Protein AF-A0A6A3ENE1-F1 (afdb_monomer_lite)

Structure (mmCIF, N/CA/C/O backbone):
data_AF-A0A6A3ENE1-F1
#
_entry.id   AF-A0A6A3ENE1-F1
#
loop_
_atom_site.group_PDB
_atom_site.id
_atom_site.type_symbol
_atom_site.label_atom_id
_atom_site.label_alt_id
_atom_site.label_comp_id
_atom_site.label_asym_id
_atom_site.label_entity_id
_atom_site.label_seq_id
_atom_site.pdbx_PDB_ins_code
_atom_site.Cartn_x
_atom_site.Cartn_y
_atom_site.Cartn_z
_atom_site.occupancy
_atom_site.B_iso_or_equiv
_atom_site.auth_seq_id
_atom_site.auth_comp_id
_atom_site.auth_asym_id
_atom_site.auth_atom_id
_atom_site.pdbx_PDB_model_num
ATOM 1 N N . MET A 1 1 ? 35.356 -7.827 -58.238 1.00 59.88 1 MET A N 1
ATOM 2 C CA . MET A 1 1 ? 35.379 -7.259 -56.879 1.00 59.88 1 MET A CA 1
ATOM 3 C C . MET A 1 1 ? 33.942 -6.942 -56.518 1.00 59.88 1 MET A C 1
ATOM 5 O O . MET A 1 1 ? 33.294 -6.265 -57.309 1.00 59.88 1 MET A O 1
ATOM 9 N N . ASP A 1 2 ? 33.417 -7.525 -55.443 1.00 85.38 2 ASP A N 1
ATOM 10 C CA . ASP A 1 2 ? 32.032 -7.305 -55.016 1.00 85.38 2 ASP A CA 1
ATOM 11 C C . ASP A 1 2 ? 32.008 -6.258 -53.895 1.00 85.38 2 ASP A C 1
ATOM 13 O O . ASP A 1 2 ? 32.306 -6.558 -52.740 1.00 85.38 2 ASP A O 1
ATOM 17 N N . VAL A 1 3 ? 31.692 -5.013 -54.262 1.00 85.88 3 VAL A N 1
ATOM 18 C CA . VAL A 1 3 ? 31.635 -3.864 -53.342 1.00 85.88 3 VAL A CA 1
ATOM 19 C C . VAL A 1 3 ? 30.561 -4.068 -52.267 1.00 85.88 3 VAL A C 1
ATOM 21 O O . VAL A 1 3 ? 30.719 -3.608 -51.141 1.00 85.88 3 VAL A O 1
ATOM 24 N N . VAL A 1 4 ? 29.484 -4.802 -52.576 1.00 89.06 4 VAL A N 1
ATOM 25 C CA . VAL A 1 4 ? 28.421 -5.099 -51.603 1.00 89.06 4 VAL A CA 1
ATOM 26 C C . VAL A 1 4 ? 28.942 -6.015 -50.501 1.00 89.06 4 VAL A C 1
ATOM 28 O O . VAL A 1 4 ? 28.676 -5.755 -49.330 1.00 89.06 4 VAL A O 1
ATOM 31 N N . ALA A 1 5 ? 29.698 -7.053 -50.861 1.00 88.50 5 ALA A N 1
ATOM 32 C CA . ALA A 1 5 ? 30.270 -7.983 -49.892 1.00 88.50 5 ALA A CA 1
ATOM 33 C C . ALA A 1 5 ? 31.258 -7.285 -48.942 1.00 88.50 5 ALA A C 1
ATOM 35 O O . ALA A 1 5 ? 31.233 -7.541 -47.745 1.00 88.50 5 ALA A O 1
ATOM 36 N N . GLN A 1 6 ? 32.071 -6.356 -49.453 1.00 88.44 6 GLN A N 1
ATOM 37 C CA . GLN A 1 6 ? 33.025 -5.592 -48.637 1.00 88.44 6 GLN A CA 1
ATOM 38 C C . GLN A 1 6 ? 32.339 -4.583 -47.713 1.00 88.44 6 GLN A C 1
ATOM 40 O O . GLN A 1 6 ? 32.700 -4.471 -46.545 1.00 88.44 6 GLN A O 1
ATOM 45 N N . LEU A 1 7 ? 31.306 -3.889 -48.202 1.00 89.31 7 LEU A N 1
ATOM 46 C CA . LEU A 1 7 ? 30.487 -3.027 -47.349 1.00 89.31 7 LEU A CA 1
ATOM 47 C C . LEU A 1 7 ? 29.829 -3.823 -46.217 1.00 89.31 7 LEU A C 1
ATOM 49 O O . LEU A 1 7 ? 29.788 -3.353 -45.085 1.00 89.31 7 LEU A O 1
ATOM 53 N N . GLN A 1 8 ? 29.329 -5.026 -46.506 1.00 89.56 8 GLN A N 1
ATOM 54 C CA . GLN A 1 8 ? 28.741 -5.898 -45.490 1.00 89.56 8 GLN A CA 1
ATOM 55 C C . GLN A 1 8 ? 29.781 -6.404 -44.487 1.00 89.56 8 GLN A C 1
ATOM 57 O O . GLN A 1 8 ? 29.492 -6.425 -43.295 1.00 89.56 8 GLN A O 1
ATOM 62 N N . ASP A 1 9 ? 30.980 -6.759 -44.937 1.00 90.00 9 ASP A N 1
ATOM 63 C CA . ASP A 1 9 ? 32.071 -7.199 -44.062 1.00 90.00 9 ASP A CA 1
ATOM 64 C C . ASP A 1 9 ? 32.452 -6.122 -43.031 1.00 90.00 9 ASP A C 1
ATOM 66 O O . ASP A 1 9 ? 32.543 -6.403 -41.841 1.00 90.00 9 ASP A O 1
ATOM 70 N N . ILE A 1 10 ? 32.565 -4.862 -43.465 1.00 88.38 10 ILE A N 1
ATOM 71 C CA . ILE A 1 10 ? 32.991 -3.752 -42.598 1.00 88.38 10 ILE A CA 1
ATOM 72 C C . ILE A 1 10 ? 31.841 -3.217 -41.733 1.00 88.38 10 ILE A C 1
ATOM 74 O O . ILE A 1 10 ? 32.033 -2.889 -40.563 1.00 88.38 10 ILE A O 1
ATOM 78 N N . TRP A 1 11 ? 30.640 -3.089 -42.301 1.00 88.50 11 TRP A N 1
ATOM 79 C CA . TRP A 1 11 ? 29.578 -2.278 -41.700 1.00 88.50 11 TRP A CA 1
ATOM 80 C C . TRP A 1 11 ? 28.394 -3.075 -41.147 1.00 88.50 11 TRP A C 1
ATOM 82 O O . TRP A 1 11 ? 27.519 -2.471 -40.523 1.00 88.50 11 TRP A O 1
ATOM 92 N N . SER A 1 12 ? 28.335 -4.400 -41.325 1.00 85.81 12 SER A N 1
ATOM 93 C CA . SER A 1 12 ? 27.204 -5.215 -40.837 1.00 85.81 12 SER A CA 1
ATOM 94 C C . SER A 1 12 ? 27.062 -5.253 -39.312 1.00 85.81 12 SER A C 1
ATOM 96 O O . SER A 1 12 ? 25.951 -5.430 -38.811 1.00 85.81 12 SER A O 1
ATOM 98 N N . GLU A 1 13 ? 28.150 -5.028 -38.569 1.00 82.50 13 GLU A N 1
ATOM 99 C CA . GLU A 1 13 ? 28.109 -4.894 -37.107 1.00 82.50 13 GLU A CA 1
ATOM 100 C C . GLU A 1 13 ? 27.525 -3.550 -36.654 1.00 82.50 13 GLU A C 1
ATOM 102 O O . GLU A 1 13 ? 26.968 -3.450 -35.564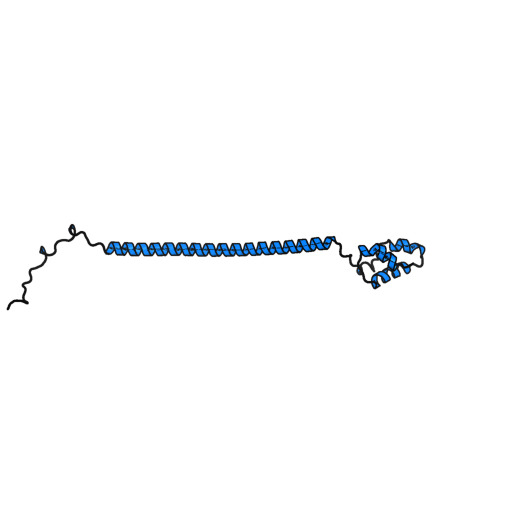 1.00 82.50 13 GLU A O 1
ATOM 107 N N . THR A 1 14 ? 27.633 -2.512 -37.490 1.00 82.12 14 THR A N 1
ATOM 108 C CA . THR A 1 14 ? 27.174 -1.151 -37.166 1.00 82.12 14 THR A CA 1
ATOM 109 C C . THR A 1 14 ? 25.762 -0.891 -37.684 1.00 82.12 14 THR A C 1
ATOM 111 O O . THR A 1 14 ? 24.960 -0.235 -37.016 1.00 82.12 14 THR A O 1
ATOM 114 N N . PHE A 1 15 ? 25.428 -1.418 -38.864 1.00 84.19 15 PHE A N 1
ATOM 115 C CA . PHE A 1 15 ? 24.160 -1.164 -39.538 1.00 84.19 15 PHE A CA 1
ATOM 116 C C . PHE A 1 15 ? 23.473 -2.460 -39.965 1.00 84.19 15 PHE A C 1
ATOM 118 O O . PHE A 1 15 ? 24.044 -3.290 -40.671 1.00 84.19 15 PHE A O 1
ATOM 125 N N . GLN A 1 16 ? 22.191 -2.587 -39.626 1.00 80.56 16 GLN A N 1
ATOM 126 C CA . GLN A 1 16 ? 21.327 -3.645 -40.141 1.00 80.56 16 GLN A CA 1
ATOM 127 C C . GLN A 1 16 ? 20.380 -3.085 -41.197 1.00 80.56 16 GLN A C 1
ATOM 129 O O . GLN A 1 16 ? 19.447 -2.341 -40.892 1.00 80.56 16 GLN A O 1
ATOM 134 N N . VAL A 1 17 ? 20.590 -3.476 -42.456 1.00 83.00 17 VAL A N 1
ATOM 135 C CA . VAL A 1 17 ? 19.731 -3.063 -43.574 1.00 83.00 17 VAL A CA 1
ATOM 136 C C . VAL A 1 17 ? 19.471 -4.158 -44.594 1.00 83.00 17 VAL A C 1
ATOM 138 O O . VAL A 1 17 ? 20.174 -5.164 -44.676 1.00 83.00 17 VAL A O 1
ATOM 141 N N . THR A 1 18 ? 18.424 -3.946 -45.393 1.00 84.62 18 THR A N 1
ATOM 142 C CA . THR A 1 18 ? 18.025 -4.857 -46.465 1.00 84.62 18 THR A CA 1
ATOM 143 C C . THR A 1 18 ? 19.063 -4.889 -47.589 1.00 84.62 18 THR A C 1
ATOM 145 O O . THR A 1 18 ? 19.762 -3.912 -47.859 1.00 84.62 18 THR A O 1
ATOM 148 N N . ALA A 1 19 ? 19.116 -6.008 -48.319 1.00 86.00 19 ALA A N 1
ATOM 149 C CA . ALA A 1 19 ? 20.029 -6.197 -49.452 1.00 86.00 19 ALA A CA 1
ATOM 150 C C . ALA A 1 19 ? 19.910 -5.108 -50.538 1.00 86.00 19 ALA A C 1
ATOM 152 O O . ALA A 1 19 ? 20.860 -4.857 -51.274 1.00 86.00 19 ALA A O 1
ATOM 153 N N . VAL A 1 20 ? 18.750 -4.455 -50.652 1.00 87.12 20 VAL A N 1
ATOM 154 C CA . VAL A 1 20 ? 18.536 -3.344 -51.591 1.00 87.12 20 VAL A CA 1
ATOM 155 C C . VAL A 1 20 ? 19.335 -2.108 -51.173 1.00 87.12 20 VAL A C 1
ATOM 157 O O . VAL A 1 20 ? 19.976 -1.499 -52.024 1.00 87.12 20 VAL A O 1
ATOM 160 N N . VAL A 1 21 ? 19.370 -1.777 -49.880 1.00 88.12 21 VAL A N 1
ATOM 161 C CA . VAL A 1 21 ? 20.104 -0.608 -49.365 1.00 88.12 21 VAL A CA 1
ATOM 162 C C . VAL A 1 21 ? 21.615 -0.808 -49.499 1.00 88.12 21 VAL A C 1
ATOM 164 O O . VAL A 1 21 ? 22.310 0.102 -49.946 1.00 88.12 21 VAL A O 1
ATOM 167 N N . TRP A 1 22 ? 22.116 -2.023 -49.246 1.00 90.94 22 TRP A N 1
ATOM 168 C CA . TRP A 1 22 ? 23.520 -2.364 -49.505 1.00 90.94 22 TRP A CA 1
ATOM 169 C C . TRP A 1 22 ? 23.910 -2.162 -50.974 1.00 90.94 22 TRP A C 1
ATOM 171 O O . TRP A 1 22 ? 24.949 -1.577 -51.278 1.00 90.94 22 TRP A O 1
ATOM 181 N N . ARG A 1 23 ? 23.043 -2.577 -51.906 1.00 90.62 23 ARG A N 1
ATOM 182 C CA . ARG A 1 23 ? 23.257 -2.352 -53.344 1.00 90.62 23 ARG A CA 1
ATOM 183 C C . ARG A 1 23 ? 23.174 -0.879 -53.721 1.00 90.62 23 ARG A C 1
ATOM 185 O O . ARG A 1 23 ? 23.943 -0.451 -54.576 1.00 90.62 23 ARG A O 1
ATOM 192 N N . MET A 1 24 ? 22.284 -0.099 -53.107 1.00 90.12 24 MET A N 1
ATOM 193 C CA . MET A 1 24 ? 22.213 1.3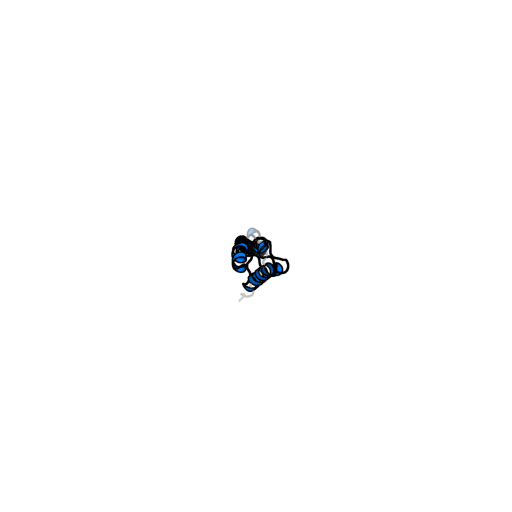50 -53.332 1.00 90.12 24 MET A CA 1
ATOM 194 C C . MET A 1 24 ? 23.518 2.041 -52.926 1.00 90.12 24 MET A C 1
ATOM 196 O O . MET A 1 24 ? 23.991 2.908 -53.659 1.00 90.12 24 MET A O 1
ATOM 200 N N . TRP A 1 25 ? 24.135 1.614 -51.822 1.00 90.94 25 TRP A N 1
ATOM 201 C CA . TRP A 1 25 ? 25.426 2.141 -51.376 1.00 90.94 25 TRP A CA 1
ATOM 202 C C . TRP A 1 25 ? 26.574 1.729 -52.285 1.00 90.94 25 TRP A C 1
ATOM 204 O O . TRP A 1 25 ? 27.283 2.596 -52.791 1.00 90.94 25 TRP A O 1
ATOM 214 N N . ALA A 1 26 ? 26.679 0.444 -52.618 1.00 89.94 26 ALA A N 1
ATOM 215 C CA . ALA A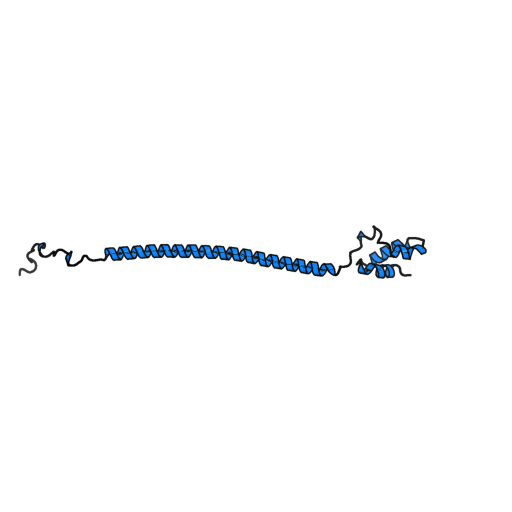 1 26 ? 27.664 -0.014 -53.591 1.00 89.94 26 ALA A CA 1
ATOM 216 C C . ALA A 1 26 ? 27.516 0.712 -54.940 1.00 89.94 26 ALA A C 1
ATOM 218 O O . ALA A 1 26 ? 28.502 1.146 -55.525 1.00 89.94 26 ALA A O 1
ATOM 219 N N . THR A 1 27 ? 26.281 0.931 -55.401 1.00 90.00 27 THR A N 1
ATOM 220 C CA . THR A 1 27 ? 26.011 1.678 -56.639 1.00 90.00 27 THR A CA 1
ATOM 221 C C . THR A 1 27 ? 26.451 3.134 -56.522 1.00 90.00 27 THR A C 1
ATOM 223 O O . THR A 1 27 ? 26.965 3.684 -57.487 1.00 90.00 27 THR A O 1
ATOM 226 N N . HIS A 1 28 ? 26.273 3.775 -55.365 1.00 87.75 28 HIS A N 1
ATOM 227 C CA . HIS A 1 28 ? 26.749 5.139 -55.144 1.00 87.75 28 HIS A CA 1
ATOM 228 C C . HIS A 1 28 ? 28.276 5.236 -55.272 1.00 87.75 28 HIS A C 1
ATOM 230 O O . HIS A 1 28 ? 28.759 6.113 -55.980 1.00 87.75 28 HIS A O 1
ATOM 236 N N . ILE A 1 29 ? 29.014 4.299 -54.672 1.00 87.19 29 ILE A N 1
ATOM 237 C CA . ILE A 1 29 ? 30.483 4.238 -54.755 1.00 87.19 29 ILE A CA 1
ATOM 238 C C . ILE A 1 29 ? 30.927 3.967 -56.200 1.00 87.19 29 ILE A C 1
ATOM 240 O O . ILE A 1 29 ? 31.738 4.691 -56.773 1.00 87.19 29 ILE A O 1
ATOM 244 N N . MET A 1 30 ? 30.314 2.974 -56.845 1.00 86.12 30 MET A N 1
ATOM 245 C CA . MET A 1 30 ? 30.663 2.560 -58.208 1.00 86.12 30 MET A CA 1
ATOM 246 C C . MET A 1 30 ? 30.273 3.574 -59.294 1.00 86.12 30 MET A C 1
ATOM 248 O O . MET A 1 30 ? 30.686 3.422 -60.443 1.00 86.12 30 MET A O 1
ATOM 252 N N . ARG A 1 31 ? 29.472 4.598 -58.967 1.00 82.75 31 ARG A N 1
ATOM 253 C CA . ARG A 1 31 ? 29.162 5.706 -59.886 1.00 82.75 31 ARG A CA 1
ATOM 254 C C . ARG A 1 31 ? 30.362 6.620 -60.126 1.00 82.75 31 ARG A C 1
ATOM 256 O O . ARG A 1 31 ? 30.378 7.304 -61.148 1.00 82.75 31 ARG A O 1
ATOM 263 N N . GLY A 1 32 ? 31.355 6.617 -59.236 1.00 74.19 32 GLY A N 1
ATOM 264 C CA . GLY A 1 32 ? 32.654 7.225 -59.501 1.00 74.19 32 GLY A CA 1
ATOM 265 C C . GLY A 1 32 ? 33.378 6.460 -60.611 1.00 74.19 32 GLY A C 1
ATOM 266 O O . GLY A 1 32 ? 33.656 5.270 -60.472 1.00 74.19 32 GLY A O 1
ATOM 267 N N . LEU A 1 33 ? 33.680 7.139 -61.725 1.00 65.88 33 LEU A N 1
ATOM 268 C CA . LEU A 1 33 ? 34.408 6.573 -62.877 1.00 65.88 33 LEU A CA 1
ATOM 269 C C . LEU A 1 33 ? 35.855 6.165 -62.539 1.00 65.88 33 LEU A C 1
ATOM 271 O O . LEU A 1 33 ? 36.491 5.465 -63.328 1.00 65.88 33 LEU A O 1
ATOM 275 N N . ASP A 1 34 ? 36.362 6.582 -61.380 1.00 81.69 34 ASP A N 1
ATOM 276 C CA . ASP A 1 34 ? 37.694 6.256 -60.890 1.00 81.69 34 ASP A CA 1
ATOM 277 C C . ASP A 1 34 ? 37.653 5.046 -59.949 1.00 81.69 34 ASP A C 1
ATOM 279 O O . ASP A 1 34 ? 37.277 5.134 -58.784 1.00 81.69 34 ASP A O 1
ATOM 283 N N . ARG A 1 35 ? 38.055 3.882 -60.463 1.00 78.81 35 ARG A N 1
ATOM 284 C CA . ARG A 1 35 ? 38.093 2.639 -59.678 1.00 78.81 35 ARG A CA 1
ATOM 285 C C . ARG A 1 35 ? 39.183 2.634 -58.611 1.00 78.81 35 ARG A C 1
ATOM 287 O O . ARG A 1 35 ? 39.140 1.782 -57.731 1.00 78.81 35 ARG A O 1
ATOM 294 N N . SER A 1 36 ? 40.153 3.545 -58.690 1.00 80.94 36 SER A N 1
ATOM 295 C CA . SER A 1 36 ? 41.221 3.632 -57.694 1.00 80.94 36 SER A CA 1
ATOM 296 C C . SER A 1 36 ? 40.741 4.215 -56.359 1.00 80.94 36 SER A C 1
ATOM 298 O O . SER A 1 36 ? 41.438 4.072 -55.357 1.00 8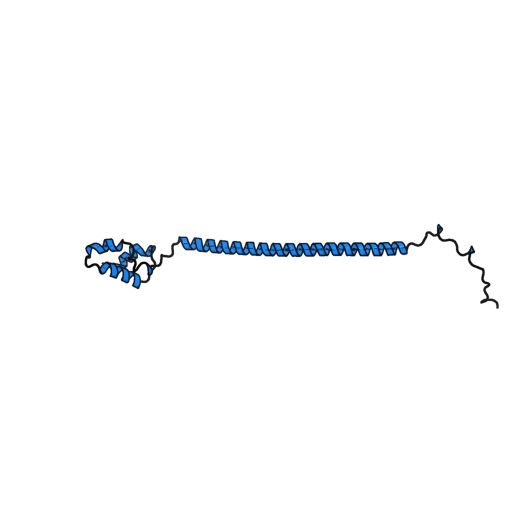0.94 36 SER A O 1
ATOM 300 N N . THR A 1 37 ? 39.545 4.822 -56.313 1.00 81.62 37 THR A N 1
ATOM 301 C CA . THR A 1 37 ? 38.993 5.422 -55.087 1.00 81.62 37 THR A CA 1
ATOM 302 C C . THR A 1 37 ? 38.068 4.500 -54.304 1.00 81.62 37 THR A C 1
ATOM 304 O O . THR A 1 37 ? 37.803 4.775 -53.138 1.00 81.62 37 THR A O 1
ATOM 307 N N . TRP A 1 38 ? 37.605 3.394 -54.892 1.00 86.31 38 TRP A N 1
ATOM 308 C CA . TRP A 1 38 ? 36.556 2.559 -54.298 1.00 86.31 38 TRP A CA 1
ATOM 309 C C . TRP A 1 38 ? 36.933 2.010 -52.919 1.00 86.31 38 TRP A C 1
ATOM 311 O O . TRP A 1 38 ? 36.117 2.084 -52.009 1.00 86.31 38 TRP A O 1
ATOM 321 N N . ASP A 1 39 ? 38.164 1.529 -52.734 1.00 84.44 39 ASP A N 1
ATOM 322 C CA . ASP A 1 39 ? 38.618 0.985 -51.444 1.00 84.44 39 ASP A CA 1
ATOM 323 C C . ASP A 1 39 ? 38.593 2.034 -50.326 1.00 84.44 39 ASP A C 1
ATOM 325 O O . ASP A 1 39 ? 38.254 1.732 -49.183 1.00 84.44 39 ASP A O 1
ATOM 329 N N . ARG A 1 40 ? 38.912 3.288 -50.661 1.00 85.56 40 ARG A N 1
ATOM 330 C CA . ARG A 1 40 ? 38.809 4.409 -49.725 1.00 85.56 40 ARG A CA 1
ATOM 331 C C . ARG A 1 40 ? 37.345 4.739 -49.449 1.00 85.56 40 ARG A C 1
ATOM 333 O O . ARG A 1 40 ? 36.962 4.866 -48.293 1.00 85.56 40 ARG A O 1
ATOM 340 N N . ASP A 1 41 ? 36.536 4.837 -50.497 1.00 85.31 41 ASP A N 1
ATOM 341 C CA . ASP A 1 41 ? 35.135 5.254 -50.409 1.00 85.31 41 ASP A CA 1
ATOM 342 C C . ASP A 1 41 ? 34.252 4.192 -49.696 1.00 85.31 41 ASP A C 1
ATOM 344 O O . ASP A 1 41 ? 33.193 4.519 -49.165 1.00 85.31 41 ASP A O 1
ATOM 348 N N . ILE A 1 42 ? 34.688 2.923 -49.630 1.00 87.31 42 ILE A N 1
ATOM 349 C CA . ILE A 1 42 ? 34.062 1.842 -48.836 1.00 87.31 42 ILE A CA 1
ATOM 350 C C . ILE A 1 42 ? 34.296 2.020 -47.325 1.00 87.31 42 ILE A C 1
ATOM 352 O O . ILE A 1 42 ? 33.445 1.634 -46.519 1.00 87.31 42 ILE A O 1
ATOM 356 N N . LEU A 1 43 ? 35.442 2.589 -46.937 1.00 87.38 43 LEU A N 1
ATOM 357 C CA . LEU A 1 43 ? 35.790 2.872 -45.539 1.00 87.38 43 LEU A CA 1
ATOM 358 C C . LEU A 1 43 ? 35.170 4.178 -45.032 1.00 87.38 43 LEU A C 1
ATOM 360 O O . LEU A 1 43 ? 35.155 4.427 -43.826 1.00 87.38 43 LEU A O 1
ATOM 364 N N . GLU A 1 44 ? 34.676 5.023 -45.934 1.00 87.31 44 GLU A N 1
ATOM 365 C CA . GLU A 1 44 ? 33.996 6.255 -45.563 1.00 87.31 44 GLU A CA 1
ATOM 366 C C . GLU A 1 44 ? 32.578 5.986 -45.036 1.00 87.31 44 GLU A C 1
ATOM 368 O O . GLU A 1 44 ? 31.911 5.029 -45.444 1.00 87.31 44 GLU A O 1
ATOM 373 N N . PRO A 1 45 ? 32.088 6.832 -44.111 1.00 83.44 45 PRO A N 1
ATOM 374 C CA . PRO A 1 45 ? 30.727 6.722 -43.618 1.00 83.44 45 PRO A CA 1
ATOM 375 C C . PRO A 1 45 ? 29.704 6.875 -44.756 1.00 83.44 45 PRO A C 1
ATOM 377 O O . PRO A 1 45 ? 29.961 7.538 -45.765 1.00 83.44 45 PRO A O 1
ATOM 380 N N . PRO A 1 46 ? 28.503 6.299 -44.588 1.00 84.31 46 PRO A N 1
ATOM 381 C CA . PRO A 1 46 ? 27.485 6.284 -45.624 1.00 84.31 46 PRO A CA 1
ATOM 382 C C . PRO A 1 46 ? 27.085 7.706 -46.036 1.00 84.31 46 PRO A C 1
ATOM 384 O O . PRO A 1 46 ? 26.855 8.555 -45.167 1.00 84.31 46 PRO A O 1
ATOM 387 N N . PRO A 1 47 ? 26.924 7.971 -47.344 1.00 84.00 47 PRO A N 1
ATOM 388 C CA . PRO A 1 47 ? 26.492 9.274 -47.829 1.00 84.00 47 PRO A CA 1
ATOM 389 C C . PRO A 1 47 ? 25.090 9.602 -47.303 1.00 84.00 47 PRO A C 1
ATOM 391 O O . PRO A 1 47 ? 24.257 8.712 -47.123 1.00 84.00 47 PRO A O 1
ATOM 394 N N . SER A 1 48 ? 24.798 10.892 -47.124 1.00 82.81 48 SER A N 1
ATOM 395 C CA . SER A 1 48 ? 23.571 11.399 -46.478 1.00 82.81 48 SER A CA 1
ATOM 396 C C . SER A 1 48 ? 22.260 10.830 -47.040 1.00 82.81 48 SER A C 1
ATOM 398 O O . SER A 1 48 ? 21.293 10.628 -46.307 1.00 82.81 48 SER A O 1
ATOM 400 N N . GLN A 1 49 ? 22.228 10.526 -48.339 1.00 81.06 49 GLN A N 1
ATOM 401 C CA . GLN A 1 49 ? 21.083 9.913 -49.027 1.00 81.06 49 GLN A CA 1
ATOM 402 C C . GLN A 1 49 ? 20.780 8.486 -48.539 1.00 81.06 49 GLN A C 1
ATOM 404 O O . GLN A 1 49 ? 19.645 8.025 -48.636 1.00 81.06 49 GLN A O 1
ATOM 409 N N . ILE A 1 50 ? 21.795 7.791 -48.031 1.00 83.75 50 ILE A N 1
ATOM 410 C CA . ILE A 1 50 ? 21.741 6.404 -47.565 1.00 83.75 50 ILE A CA 1
ATOM 411 C C . ILE A 1 50 ? 21.621 6.360 -46.047 1.00 83.75 50 ILE A C 1
ATOM 413 O O . ILE A 1 50 ? 20.934 5.483 -45.535 1.00 83.75 50 ILE A O 1
ATOM 417 N N . THR A 1 51 ? 22.195 7.331 -45.331 1.00 83.44 51 THR A N 1
ATOM 418 C CA . THR A 1 51 ? 22.153 7.418 -43.863 1.00 83.44 51 THR A CA 1
ATOM 419 C C . THR A 1 51 ? 20.736 7.270 -43.299 1.00 83.44 51 THR A C 1
ATOM 421 O O . THR A 1 51 ? 20.536 6.525 -42.348 1.00 83.44 51 THR A O 1
ATOM 424 N N . ASN A 1 52 ? 19.731 7.889 -43.929 1.00 80.19 52 ASN A N 1
ATOM 425 C CA . ASN A 1 52 ? 18.328 7.809 -43.488 1.00 80.19 52 ASN A CA 1
ATOM 426 C C . ASN A 1 52 ? 17.680 6.424 -43.683 1.00 80.19 52 ASN A C 1
ATOM 428 O O . ASN A 1 52 ? 16.605 6.162 -43.148 1.00 80.19 52 ASN A O 1
ATOM 432 N N . LEU A 1 53 ? 18.299 5.554 -44.484 1.00 80.50 53 LEU A N 1
ATOM 433 C CA . LEU A 1 53 ? 17.840 4.191 -44.757 1.00 80.50 53 LEU A CA 1
ATOM 434 C C . LEU A 1 53 ? 18.565 3.153 -43.890 1.00 80.50 53 LEU A C 1
ATOM 436 O O . LEU A 1 53 ? 18.168 1.986 -43.891 1.00 80.50 53 LEU A O 1
ATOM 440 N N . LEU A 1 54 ? 19.609 3.565 -43.165 1.00 81.12 54 LEU A N 1
ATOM 441 C CA . LEU A 1 54 ? 20.371 2.709 -42.271 1.00 81.12 54 LEU A CA 1
ATOM 442 C C . LEU A 1 54 ? 19.729 2.664 -40.888 1.00 81.12 54 LEU A C 1
ATOM 444 O O . LEU A 1 54 ? 19.461 3.696 -40.278 1.00 81.12 54 LEU A O 1
ATOM 448 N N . LYS A 1 55 ? 19.494 1.452 -40.383 1.00 76.62 55 LYS A N 1
ATOM 449 C CA . LYS A 1 55 ? 19.143 1.240 -38.979 1.00 76.62 55 LYS A CA 1
ATOM 450 C C . LYS A 1 55 ? 20.403 0.821 -38.226 1.00 76.62 55 LYS A C 1
ATOM 452 O O . LYS A 1 55 ? 21.124 -0.036 -38.747 1.00 76.62 55 LYS A O 1
ATOM 457 N N . PRO A 1 56 ? 20.677 1.388 -37.039 1.00 73.56 56 PRO A N 1
ATOM 458 C CA . PRO A 1 56 ? 21.706 0.855 -36.157 1.00 73.56 56 PRO A CA 1
ATOM 459 C C . PRO A 1 56 ? 21.453 -0.636 -35.934 1.00 73.56 56 PRO A C 1
ATOM 461 O O . PRO A 1 56 ? 20.302 -1.047 -35.775 1.00 73.56 56 PRO A O 1
ATOM 464 N N . ALA A 1 57 ? 22.502 -1.452 -35.977 1.00 73.12 57 ALA A N 1
ATOM 465 C CA . ALA A 1 57 ? 22.386 -2.833 -35.536 1.00 73.12 57 ALA A CA 1
ATOM 466 C C . ALA A 1 57 ? 21.988 -2.851 -34.052 1.00 73.12 57 ALA A C 1
ATOM 468 O O . ALA A 1 57 ? 22.497 -2.035 -33.284 1.00 73.12 57 ALA A O 1
ATOM 469 N N . ASP A 1 58 ? 21.091 -3.763 -33.655 1.00 61.16 58 ASP A N 1
ATOM 470 C CA . ASP A 1 58 ? 20.696 -3.941 -32.252 1.00 61.16 58 ASP A CA 1
ATOM 471 C C . ASP A 1 58 ? 21.953 -4.144 -31.391 1.00 61.16 58 ASP A C 1
ATOM 473 O O . ASP A 1 58 ? 22.544 -5.230 -31.367 1.00 61.16 58 ASP A O 1
ATOM 477 N N . LEU A 1 59 ? 22.377 -3.097 -30.682 1.00 59.19 59 LEU A N 1
ATOM 478 C CA . LEU A 1 59 ? 23.542 -3.170 -29.814 1.00 59.19 59 LEU A CA 1
ATOM 479 C C . LEU A 1 59 ? 23.215 -4.127 -28.654 1.00 59.19 59 LEU A C 1
ATOM 481 O O . LEU A 1 59 ? 22.184 -3.967 -27.992 1.00 59.19 59 LEU A O 1
ATOM 485 N N . PRO A 1 60 ? 24.095 -5.089 -28.315 1.00 56.78 60 PRO A N 1
ATOM 486 C CA . PRO A 1 60 ? 23.900 -5.984 -27.171 1.00 56.78 60 PRO A CA 1
ATOM 487 C C . PRO A 1 60 ? 23.641 -5.256 -25.841 1.00 56.78 60 PRO A C 1
ATOM 489 O O . PRO A 1 60 ? 23.049 -5.836 -24.935 1.00 56.78 60 PRO A O 1
ATOM 492 N N . ALA A 1 61 ? 24.045 -3.986 -25.732 1.00 56.34 61 ALA A N 1
ATOM 493 C CA . ALA A 1 61 ? 23.827 -3.124 -24.574 1.00 56.34 61 ALA A CA 1
ATOM 494 C C . ALA A 1 61 ? 22.360 -2.685 -24.367 1.00 56.34 61 ALA A C 1
ATOM 496 O O . ALA A 1 61 ? 21.986 -2.348 -23.244 1.00 56.34 61 ALA A O 1
ATOM 497 N N . GLU A 1 62 ? 21.500 -2.730 -25.391 1.00 53.06 62 GLU A N 1
ATOM 498 C CA . GLU A 1 62 ? 20.102 -2.283 -25.274 1.00 53.06 62 GLU A CA 1
ATOM 499 C C . GLU A 1 62 ? 19.190 -3.320 -24.597 1.00 53.06 62 GLU A C 1
ATOM 501 O O . GLU A 1 62 ? 18.253 -2.959 -23.881 1.00 53.06 62 GLU A O 1
ATOM 506 N N . ARG A 1 63 ? 19.485 -4.622 -24.731 1.00 59.00 63 ARG A N 1
ATOM 507 C CA . ARG A 1 63 ? 18.683 -5.686 -24.092 1.00 59.00 63 ARG A CA 1
ATOM 508 C C . ARG A 1 63 ? 18.772 -5.672 -22.555 1.00 59.00 63 ARG A C 1
ATOM 510 O O . ARG A 1 63 ? 17.718 -5.757 -21.921 1.00 59.00 63 ARG A O 1
ATOM 517 N N . PRO A 1 64 ? 19.961 -5.538 -21.926 1.00 61.25 64 PRO A N 1
ATOM 518 C CA . PRO A 1 64 ? 20.072 -5.386 -20.476 1.00 61.25 64 PRO A CA 1
ATOM 519 C C . PRO A 1 64 ? 19.350 -4.142 -19.952 1.00 61.25 64 PRO A C 1
ATOM 521 O O . PRO A 1 64 ? 18.674 -4.221 -18.929 1.00 61.25 64 PRO A O 1
ATOM 524 N N . LEU A 1 65 ? 19.429 -3.017 -20.672 1.00 66.38 65 LEU A N 1
ATOM 525 C CA . LEU A 1 65 ? 18.756 -1.769 -20.295 1.00 66.38 65 LEU A CA 1
ATOM 526 C C . LEU A 1 65 ? 17.229 -1.904 -20.353 1.00 66.38 65 LEU A C 1
ATOM 528 O O . LEU A 1 65 ? 16.543 -1.517 -19.407 1.00 66.38 65 LEU A O 1
ATOM 532 N N . ALA A 1 66 ? 16.693 -2.529 -21.405 1.00 64.81 66 ALA A N 1
ATOM 533 C CA . ALA A 1 66 ? 15.262 -2.808 -21.515 1.00 64.81 66 ALA A CA 1
ATOM 534 C C . ALA A 1 66 ? 14.764 -3.762 -20.409 1.00 64.81 66 ALA A C 1
ATOM 536 O O . ALA A 1 66 ? 13.672 -3.573 -19.866 1.00 64.81 66 ALA A O 1
ATOM 537 N N . GLY A 1 67 ? 15.569 -4.767 -20.044 1.00 68.69 67 GLY A N 1
ATOM 538 C CA . GLY A 1 67 ? 15.276 -5.678 -18.933 1.00 68.69 67 GLY A CA 1
ATOM 539 C C . GLY A 1 67 ? 15.271 -4.976 -17.572 1.00 68.69 67 GLY A C 1
ATOM 540 O O . GLY A 1 67 ? 14.336 -5.154 -16.791 1.00 68.69 67 GLY A O 1
ATOM 541 N N . LEU A 1 68 ? 16.272 -4.130 -17.312 1.00 76.81 68 LEU A N 1
ATOM 542 C CA . LEU A 1 68 ? 16.376 -3.341 -16.082 1.00 76.81 68 LEU A CA 1
ATOM 543 C C . LEU A 1 68 ? 15.235 -2.328 -15.950 1.00 76.81 68 LEU A C 1
ATOM 545 O O . LEU A 1 68 ? 14.645 -2.226 -14.873 1.00 76.81 68 LEU A O 1
ATOM 549 N N . SER A 1 69 ? 14.873 -1.634 -17.034 1.00 78.88 69 SER A N 1
ATOM 550 C CA . SER A 1 69 ? 13.737 -0.702 -17.041 1.00 78.88 69 SER A CA 1
ATOM 551 C C . SER A 1 69 ? 12.443 -1.424 -16.676 1.00 78.88 69 SER A C 1
ATOM 553 O O . SER A 1 69 ? 11.765 -1.039 -15.729 1.00 78.88 69 SER A O 1
ATOM 555 N N . ARG A 1 70 ? 12.159 -2.555 -17.336 1.00 81.94 70 ARG A N 1
ATOM 556 C CA . ARG A 1 70 ? 10.960 -3.356 -17.060 1.00 81.94 70 ARG A CA 1
ATOM 557 C C . ARG A 1 70 ? 10.928 -3.886 -15.625 1.00 81.94 70 ARG A C 1
ATOM 559 O O . ARG A 1 70 ? 9.878 -3.873 -14.989 1.00 81.94 70 ARG A O 1
ATOM 566 N N . SER A 1 71 ? 12.065 -4.355 -15.108 1.00 87.75 71 SER A N 1
ATOM 567 C CA . SER A 1 71 ? 12.173 -4.813 -13.717 1.00 87.75 71 SER A CA 1
ATOM 568 C C . SER A 1 71 ? 11.909 -3.679 -12.725 1.00 87.75 71 SER A C 1
ATOM 570 O O . SER A 1 71 ? 11.262 -3.895 -11.701 1.00 87.75 71 SER A O 1
ATOM 572 N N . SER A 1 72 ? 12.392 -2.476 -13.030 1.00 89.62 72 SER A N 1
ATOM 573 C CA . SER A 1 72 ? 12.206 -1.290 -12.191 1.00 89.62 72 SER A CA 1
ATOM 574 C C . SER A 1 72 ? 10.744 -0.837 -12.189 1.00 89.62 72 SER A C 1
ATOM 576 O O . SER A 1 72 ? 10.193 -0.561 -11.125 1.00 89.62 72 SER A O 1
ATOM 578 N N . ASP A 1 73 ? 10.082 -0.862 -13.349 1.00 92.81 73 ASP A N 1
ATOM 579 C CA . ASP A 1 73 ? 8.658 -0.535 -13.481 1.00 92.81 73 ASP A CA 1
ATOM 580 C C . ASP A 1 73 ? 7.768 -1.500 -12.689 1.00 92.81 73 ASP A C 1
ATOM 582 O O . ASP A 1 73 ? 6.829 -1.077 -12.012 1.00 92.81 73 ASP A O 1
ATOM 586 N N . LEU A 1 74 ? 8.066 -2.802 -12.741 1.00 94.44 74 LEU A N 1
ATOM 587 C CA . LEU A 1 74 ? 7.339 -3.806 -11.961 1.00 94.44 74 LEU A CA 1
ATOM 588 C C . LEU A 1 74 ? 7.562 -3.621 -10.458 1.00 94.44 74 LEU A C 1
ATOM 590 O O . LEU A 1 74 ? 6.598 -3.646 -9.693 1.00 94.44 74 LEU A O 1
ATOM 594 N N . ALA A 1 75 ? 8.807 -3.392 -10.029 1.00 95.19 75 ALA A N 1
ATOM 595 C CA . ALA A 1 75 ? 9.113 -3.128 -8.625 1.00 95.19 75 ALA A CA 1
ATOM 596 C C . ALA A 1 75 ? 8.360 -1.888 -8.111 1.00 95.19 75 ALA A C 1
ATOM 598 O O . ALA A 1 75 ? 7.762 -1.930 -7.034 1.00 95.19 75 ALA A O 1
ATOM 599 N N . LEU A 1 76 ? 8.311 -0.815 -8.906 1.00 96.00 76 LEU A N 1
ATOM 600 C CA . LEU A 1 76 ? 7.564 0.395 -8.573 1.00 96.00 76 LEU A CA 1
ATOM 601 C C . LEU A 1 76 ? 6.054 0.131 -8.467 1.00 96.00 76 LEU A C 1
ATOM 603 O O . LEU A 1 76 ? 5.415 0.600 -7.525 1.00 96.00 76 LEU A O 1
ATOM 607 N N . GLN A 1 77 ? 5.477 -0.648 -9.385 1.00 96.56 77 GLN A N 1
ATOM 608 C CA . GLN A 1 77 ? 4.063 -1.035 -9.321 1.00 96.56 77 GLN A CA 1
ATOM 609 C C . GLN A 1 77 ? 3.737 -1.829 -8.052 1.00 96.56 77 GLN A C 1
ATOM 611 O O . GLN A 1 77 ? 2.736 -1.539 -7.396 1.00 96.56 77 GLN A O 1
ATOM 616 N N . VAL A 1 78 ? 4.594 -2.781 -7.668 1.00 97.50 78 VAL A N 1
ATOM 617 C CA . VAL A 1 78 ? 4.428 -3.565 -6.434 1.00 97.50 78 VAL A CA 1
ATOM 618 C C . VAL A 1 78 ? 4.473 -2.662 -5.201 1.00 97.50 78 VAL A C 1
ATOM 620 O O . VAL A 1 78 ? 3.603 -2.766 -4.336 1.00 97.50 78 VAL A O 1
ATOM 623 N N . VAL A 1 79 ? 5.439 -1.742 -5.127 1.00 98.25 79 VAL A N 1
ATOM 624 C CA . VAL A 1 79 ? 5.542 -0.792 -4.007 1.00 98.25 79 VAL A CA 1
ATOM 625 C C . VAL A 1 79 ? 4.315 0.118 -3.943 1.00 98.25 79 VAL A C 1
ATOM 627 O O . VAL A 1 79 ? 3.750 0.305 -2.867 1.00 98.25 79 VAL A O 1
ATOM 630 N N . ASN A 1 80 ? 3.846 0.632 -5.081 1.00 98.19 80 ASN A N 1
ATOM 631 C CA . ASN A 1 80 ? 2.643 1.462 -5.135 1.00 98.19 80 ASN A CA 1
ATOM 632 C C . ASN A 1 80 ? 1.393 0.695 -4.678 1.00 98.19 80 ASN A C 1
ATOM 634 O O . ASN A 1 80 ? 0.605 1.223 -3.893 1.00 98.19 80 ASN A O 1
ATOM 638 N N . ALA A 1 81 ? 1.232 -0.561 -5.104 1.00 97.69 81 ALA A N 1
ATOM 639 C CA . ALA A 1 81 ? 0.142 -1.416 -4.640 1.00 97.69 81 ALA A CA 1
ATOM 640 C C . ALA A 1 81 ? 0.211 -1.644 -3.119 1.00 97.69 81 ALA A C 1
ATOM 642 O O . ALA A 1 81 ? -0.792 -1.476 -2.425 1.00 97.69 81 ALA A O 1
ATOM 643 N N . ALA A 1 82 ? 1.404 -1.925 -2.584 1.00 98.00 82 ALA A N 1
ATOM 644 C CA . ALA A 1 82 ? 1.616 -2.101 -1.149 1.00 98.00 82 ALA A CA 1
ATOM 645 C C . ALA A 1 82 ? 1.320 -0.822 -0.341 1.00 98.00 82 ALA A C 1
ATOM 647 O O . ALA A 1 82 ? 0.770 -0.898 0.760 1.00 98.00 82 ALA A O 1
ATOM 648 N N . ILE A 1 83 ? 1.636 0.361 -0.879 1.00 98.50 83 ILE A N 1
ATOM 649 C CA . ILE A 1 83 ? 1.280 1.651 -0.268 1.00 98.50 83 ILE A CA 1
ATOM 650 C C . ILE A 1 83 ? -0.243 1.805 -0.180 1.00 98.50 83 ILE A C 1
ATOM 652 O O . ILE A 1 83 ? -0.761 2.195 0.870 1.00 98.50 83 ILE A O 1
ATOM 656 N N . GLU A 1 84 ? -0.972 1.487 -1.251 1.00 98.38 84 GLU A N 1
ATOM 657 C CA . GLU A 1 84 ? -2.437 1.547 -1.254 1.00 98.38 84 GLU A CA 1
ATOM 658 C C . GLU A 1 84 ? -3.063 0.535 -0.287 1.00 98.38 84 GLU A C 1
ATOM 660 O O . GLU A 1 84 ? -3.978 0.878 0.467 1.00 98.38 84 GLU A O 1
ATOM 665 N N . ASP A 1 85 ? -2.527 -0.682 -0.217 1.00 98.25 85 ASP A N 1
ATOM 666 C CA . ASP A 1 85 ? -2.966 -1.677 0.763 1.00 98.25 85 ASP A CA 1
ATOM 667 C C . ASP A 1 85 ? -2.707 -1.223 2.201 1.00 98.25 85 ASP A C 1
ATOM 669 O O . ASP A 1 85 ? -3.576 -1.368 3.065 1.00 98.25 85 ASP A O 1
ATOM 673 N N . ASN A 1 86 ? -1.570 -0.578 2.466 1.00 98.56 86 ASN A N 1
ATOM 674 C CA . ASN A 1 86 ? -1.288 -0.013 3.782 1.00 98.56 86 ASN A CA 1
ATOM 675 C C . ASN A 1 86 ? -2.296 1.088 4.160 1.00 98.56 86 ASN A C 1
ATOM 677 O O . ASN A 1 86 ? -2.798 1.114 5.288 1.00 98.56 86 ASN A O 1
ATOM 681 N N . LYS A 1 87 ? -2.666 1.962 3.212 1.00 98.50 87 LYS A N 1
ATOM 682 C CA . LYS A 1 87 ? -3.714 2.975 3.427 1.00 98.50 87 LYS A CA 1
ATOM 683 C C . LYS A 1 87 ? -5.057 2.326 3.766 1.00 98.50 87 LYS A C 1
ATOM 685 O O . LYS A 1 87 ? -5.719 2.770 4.710 1.00 98.50 87 LYS A O 1
ATOM 690 N N . ARG A 1 88 ? -5.438 1.258 3.055 1.00 98.38 88 ARG A N 1
ATOM 691 C CA . ARG A 1 88 ? -6.659 0.481 3.335 1.00 98.38 88 ARG A CA 1
ATOM 692 C C . ARG A 1 88 ? -6.633 -0.142 4.730 1.00 98.38 88 ARG A C 1
ATOM 694 O O . ARG A 1 88 ? -7.594 0.016 5.484 1.00 98.38 88 ARG A O 1
ATOM 701 N N . LEU A 1 89 ? -5.522 -0.774 5.110 1.00 98.44 89 LEU A N 1
ATOM 702 C CA . LEU A 1 89 ? -5.341 -1.348 6.447 1.00 98.44 89 LEU A CA 1
ATOM 703 C C . LEU A 1 89 ? -5.469 -0.284 7.540 1.00 98.44 89 LEU A C 1
ATOM 705 O O . LEU A 1 89 ? -6.182 -0.486 8.523 1.00 98.44 89 LEU A O 1
ATOM 709 N N . LYS A 1 90 ? -4.854 0.887 7.346 1.00 98.50 90 LYS A N 1
ATOM 710 C CA . LYS A 1 90 ? -4.950 2.008 8.288 1.00 98.50 90 LYS A CA 1
ATOM 711 C C . LYS A 1 90 ? -6.386 2.513 8.448 1.00 98.50 90 LYS A C 1
ATOM 713 O O . LYS A 1 90 ? -6.787 2.858 9.559 1.00 98.50 90 LYS A O 1
ATOM 718 N N . ALA A 1 91 ? -7.159 2.570 7.365 1.00 98.25 91 ALA A N 1
ATOM 719 C CA . ALA A 1 91 ? -8.569 2.953 7.420 1.00 98.25 91 ALA A CA 1
ATOM 720 C C . ALA A 1 91 ? -9.410 1.916 8.183 1.00 98.25 91 ALA A C 1
ATOM 722 O O . ALA A 1 91 ? -10.174 2.289 9.074 1.00 98.25 91 ALA A O 1
ATOM 723 N N . SER A 1 92 ? -9.211 0.626 7.897 1.00 98.19 92 SER A N 1
ATOM 724 C CA . SER A 1 92 ? -9.883 -0.471 8.606 1.00 98.19 92 SER A CA 1
ATOM 725 C C . SER A 1 92 ? -9.576 -0.453 10.106 1.00 98.19 92 SER A C 1
ATOM 727 O O . SER A 1 92 ? -10.485 -0.482 10.935 1.00 98.19 92 SER A O 1
ATOM 729 N N . TRP A 1 93 ? -8.302 -0.291 10.472 1.00 98.50 93 TRP A N 1
ATOM 730 C CA . TRP A 1 93 ? -7.882 -0.197 11.869 1.00 98.50 93 TRP A CA 1
ATOM 731 C C . TRP A 1 93 ? -8.577 0.946 12.618 1.00 98.50 93 TRP A C 1
ATOM 733 O O . TRP A 1 93 ? -9.065 0.758 13.732 1.00 98.50 93 TRP A O 1
ATOM 743 N N . LYS A 1 94 ? -8.684 2.127 11.997 1.00 98.50 94 LYS A N 1
ATOM 744 C CA . LYS A 1 94 ? -9.423 3.258 12.578 1.00 98.50 94 LYS A CA 1
ATOM 745 C C . LYS A 1 94 ? -10.896 2.918 12.801 1.00 98.50 94 LYS A C 1
ATOM 747 O O . LYS A 1 94 ? -11.414 3.191 13.879 1.00 98.50 94 LYS A O 1
ATOM 752 N N . ALA A 1 95 ? -11.554 2.296 11.822 1.00 98.25 95 ALA A N 1
ATOM 753 C CA . ALA A 1 95 ? -12.954 1.892 11.948 1.00 98.25 95 ALA A CA 1
ATOM 754 C C . ALA A 1 95 ? -13.163 0.881 13.089 1.00 98.25 95 ALA A C 1
ATOM 756 O O . ALA A 1 95 ? -14.114 1.002 13.863 1.00 98.25 95 ALA A O 1
ATOM 757 N N . HIS A 1 96 ? -12.244 -0.076 13.245 1.00 98.12 96 HIS A N 1
ATOM 758 C CA . HIS A 1 96 ? -12.244 -0.991 14.385 1.00 98.12 96 HIS A CA 1
ATOM 759 C C . HIS A 1 96 ? -12.067 -0.257 15.720 1.00 98.12 96 HIS A C 1
ATOM 761 O O . HIS A 1 96 ? -12.800 -0.546 16.666 1.00 98.12 96 HIS A O 1
ATOM 767 N N . GLY A 1 97 ? -11.161 0.721 15.785 1.00 98.44 97 GLY A N 1
ATOM 768 C CA . GLY A 1 97 ? -10.974 1.566 16.965 1.00 98.44 97 GLY A CA 1
ATOM 769 C C . GLY A 1 97 ? -12.243 2.324 17.363 1.00 98.44 97 GLY A C 1
ATOM 770 O O . GLY A 1 97 ? -12.630 2.306 18.529 1.00 98.44 97 GLY A O 1
ATOM 771 N N . GLU A 1 98 ? -12.942 2.931 16.402 1.00 98.50 98 GLU A N 1
ATOM 772 C CA . GLU A 1 98 ? -14.219 3.612 16.665 1.00 98.50 98 GLU A CA 1
ATOM 773 C C . GLU A 1 98 ? -15.309 2.640 17.135 1.00 98.50 98 GLU A C 1
ATOM 775 O O . GLU A 1 98 ? -16.055 2.931 18.072 1.00 98.50 98 GLU A O 1
ATOM 780 N N . ARG A 1 99 ? -15.369 1.435 16.558 1.00 98.44 99 ARG A N 1
ATOM 781 C CA . ARG A 1 99 ? -16.305 0.396 17.008 1.00 98.44 99 ARG A CA 1
ATOM 782 C C . ARG A 1 99 ? -16.032 -0.043 18.449 1.00 98.44 99 ARG A C 1
ATOM 784 O O . ARG A 1 99 ? -16.990 -0.238 19.195 1.00 98.44 99 ARG A O 1
ATOM 791 N N . LEU A 1 100 ? -14.764 -0.164 18.845 1.00 98.62 100 LEU A N 1
ATOM 792 C CA . LEU A 1 100 ? -14.377 -0.496 20.219 1.00 98.62 100 LEU A CA 1
ATOM 793 C C . LEU A 1 100 ? -14.834 0.592 21.203 1.00 98.62 100 LEU A C 1
ATOM 795 O O . LEU A 1 100 ? -15.470 0.278 22.207 1.00 98.62 100 LEU A O 1
ATOM 799 N N . LYS A 1 101 ? -14.592 1.869 20.880 1.00 98.56 101 LYS A N 1
ATOM 800 C CA . LYS A 1 101 ? -15.053 3.006 21.698 1.00 98.56 101 LYS A CA 1
ATOM 801 C C . LYS A 1 101 ? -16.572 3.000 21.871 1.00 98.56 101 LYS A C 1
ATOM 803 O O . LYS A 1 101 ? -17.074 3.173 22.978 1.00 98.56 101 LYS A O 1
ATOM 808 N N . ASN A 1 102 ? -17.315 2.748 20.793 1.00 98.44 102 ASN A N 1
ATOM 809 C CA . ASN A 1 102 ? -18.775 2.664 20.854 1.00 98.44 102 ASN A CA 1
ATOM 810 C C . ASN A 1 102 ? -19.248 1.511 21.752 1.00 98.44 102 ASN A C 1
ATOM 812 O O . ASN A 1 102 ? -20.205 1.668 22.510 1.00 98.44 102 ASN A O 1
ATOM 816 N N . GLN A 1 103 ? -18.573 0.360 21.695 1.00 98.50 103 GLN A N 1
ATOM 817 C CA . GLN A 1 103 ? -18.868 -0.771 22.575 1.00 98.50 103 GLN A CA 1
ATOM 818 C C . GLN A 1 103 ? -18.589 -0.442 24.044 1.00 98.50 103 GLN A C 1
ATOM 820 O O . GLN A 1 103 ? -19.417 -0.755 24.896 1.00 98.50 103 GLN A O 1
ATOM 825 N N . GLU A 1 104 ? -17.477 0.227 24.343 1.00 98.62 104 GLU A N 1
ATOM 826 C CA . GLU A 1 104 ? -17.155 0.682 25.697 1.00 98.62 104 GLU A CA 1
ATOM 827 C C . GLU A 1 104 ? -18.241 1.618 26.249 1.00 98.62 104 GLU A C 1
ATOM 829 O O . GLU A 1 104 ? -18.767 1.386 27.338 1.00 98.62 104 GLU A O 1
ATOM 834 N N . GLN A 1 105 ? -18.661 2.622 25.473 1.00 98.56 105 GLN A N 1
ATOM 835 C CA . GLN A 1 105 ? -19.725 3.547 25.885 1.00 98.56 105 GLN A CA 1
ATOM 836 C C . GLN A 1 105 ? -21.075 2.848 26.091 1.00 98.56 105 GLN A C 1
ATOM 838 O O . GLN A 1 105 ? -21.810 3.157 27.038 1.00 98.56 105 GLN A O 1
ATOM 843 N N . LEU A 1 106 ? -21.398 1.869 25.241 1.00 98.56 106 LEU A N 1
ATOM 844 C CA . LEU A 1 106 ? -22.597 1.051 25.400 1.00 98.56 106 LEU A CA 1
ATOM 845 C C . LEU A 1 106 ? -22.548 0.240 26.702 1.00 98.56 106 LEU A C 1
ATOM 847 O O . LEU A 1 106 ? -23.541 0.186 27.430 1.00 98.56 106 LEU A O 1
ATOM 851 N N . LEU A 1 107 ? -21.403 -0.371 27.015 1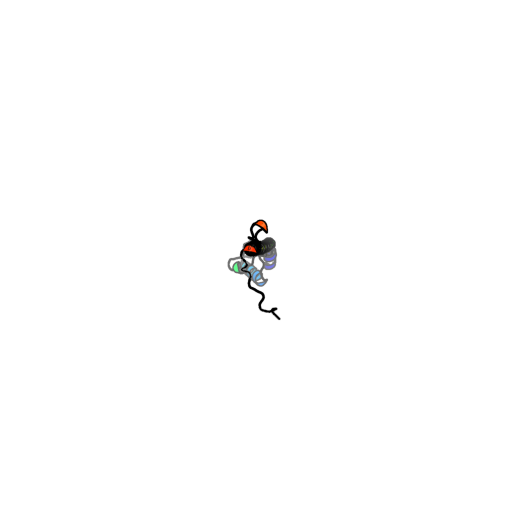.00 98.75 107 LEU A N 1
ATOM 852 C CA . LEU A 1 107 ? -21.216 -1.135 28.248 1.00 98.75 107 LEU A CA 1
ATOM 853 C C . LEU A 1 107 ? -21.291 -0.242 29.488 1.00 98.75 107 LEU A C 1
ATOM 855 O O . LEU A 1 107 ? -21.953 -0.617 30.453 1.00 98.75 107 LEU A O 1
ATOM 859 N N . LEU A 1 108 ? -20.698 0.955 29.453 1.00 98.62 108 LEU A N 1
ATOM 860 C CA . LEU A 1 108 ? -20.806 1.932 30.540 1.00 98.62 108 LEU A CA 1
ATOM 861 C C . LEU A 1 108 ? -22.256 2.358 30.780 1.00 98.62 108 LEU A C 1
ATOM 863 O O . LEU A 1 108 ? -22.698 2.418 31.925 1.00 98.62 108 LEU A O 1
ATOM 867 N N . THR A 1 109 ? -23.015 2.606 29.712 1.00 98.19 109 THR A N 1
ATOM 868 C CA . THR A 1 109 ? -24.446 2.921 29.817 1.00 98.19 109 THR A CA 1
ATOM 869 C C . THR A 1 109 ? -25.217 1.767 30.452 1.00 98.19 109 THR A C 1
ATOM 871 O O . THR A 1 109 ? -25.935 1.976 31.426 1.00 98.19 109 THR A O 1
ATOM 874 N N . ARG A 1 110 ? -25.013 0.534 29.970 1.00 98.31 110 ARG A N 1
ATOM 875 C CA . ARG A 1 110 ? -25.662 -0.661 30.534 1.00 98.31 110 ARG A CA 1
ATOM 876 C C . ARG A 1 110 ? -25.308 -0.871 32.003 1.00 98.31 110 ARG A C 1
ATOM 878 O O . ARG A 1 110 ? -26.194 -1.167 32.799 1.00 98.31 110 ARG A O 1
ATOM 885 N N . LYS A 1 111 ? -24.040 -0.678 32.372 1.00 98.06 111 LYS A N 1
ATOM 886 C CA . LYS A 1 111 ? -23.583 -0.747 33.762 1.00 98.06 111 LYS A CA 1
ATOM 887 C C . LYS A 1 111 ? -24.346 0.250 34.634 1.00 98.06 111 LYS A C 1
ATOM 889 O O . LYS A 1 111 ? -24.919 -0.164 35.634 1.00 98.06 111 LYS A O 1
ATOM 894 N N . ARG A 1 112 ? -24.422 1.520 34.221 1.00 97.44 112 ARG A N 1
ATOM 895 C CA . ARG A 1 112 ? -25.167 2.558 34.957 1.00 97.44 112 ARG A CA 1
ATOM 896 C C . ARG A 1 112 ? -26.641 2.193 35.131 1.00 97.44 112 ARG A C 1
ATOM 898 O O . ARG A 1 112 ? -27.188 2.382 36.210 1.00 97.44 112 ARG A O 1
ATOM 905 N N . THR A 1 113 ? -27.279 1.642 34.096 1.00 96.81 113 THR A N 1
ATOM 906 C CA . THR A 1 113 ? -28.667 1.161 34.189 1.00 96.81 113 THR A CA 1
ATOM 907 C C . THR A 1 113 ? -28.814 0.066 35.246 1.00 96.81 113 THR A C 1
ATOM 909 O O . THR A 1 113 ? -29.723 0.134 36.067 1.00 96.81 113 THR A O 1
ATOM 912 N N . ILE A 1 114 ? -27.912 -0.918 35.264 1.00 96.12 114 ILE A N 1
ATOM 913 C CA . ILE A 1 114 ? -27.930 -2.002 36.259 1.00 96.12 114 ILE A CA 1
ATOM 914 C C . ILE A 1 114 ? -27.696 -1.452 37.671 1.00 96.12 114 ILE A C 1
ATOM 916 O O . ILE A 1 114 ? -28.417 -1.817 38.594 1.00 96.12 114 ILE A O 1
ATOM 920 N N . GLU A 1 115 ? -26.730 -0.549 37.844 1.00 95.81 115 GLU A N 1
ATOM 921 C CA . GLU A 1 115 ? -26.450 0.095 39.133 1.00 95.81 115 GLU A CA 1
ATOM 922 C C . GLU A 1 115 ? -27.665 0.874 39.659 1.00 95.81 115 GLU A C 1
ATOM 924 O O . GLU A 1 115 ? -27.978 0.783 40.846 1.00 95.81 115 GLU A O 1
ATOM 929 N N . ALA A 1 116 ? -28.396 1.573 38.784 1.00 92.69 116 ALA A N 1
ATOM 930 C CA . ALA A 1 116 ? -29.623 2.279 39.148 1.00 92.69 116 ALA A CA 1
ATOM 931 C C . ALA A 1 116 ? -30.750 1.323 39.578 1.00 92.69 116 ALA A C 1
ATOM 933 O O . ALA A 1 116 ? -31.415 1.576 40.582 1.00 92.69 116 ALA A O 1
ATOM 934 N N . ILE A 1 117 ? -30.935 0.204 38.864 1.00 92.31 117 ILE A N 1
ATOM 935 C CA . ILE A 1 117 ? -31.903 -0.838 39.250 1.00 92.31 117 ILE A CA 1
ATOM 936 C C . ILE A 1 117 ? -31.550 -1.387 40.634 1.00 92.31 117 ILE A C 1
ATOM 938 O O . ILE A 1 117 ? -32.406 -1.431 41.514 1.00 92.31 117 ILE A O 1
ATOM 942 N N . LEU A 1 118 ? -30.281 -1.743 40.854 1.00 90.81 118 LEU A N 1
ATOM 943 C CA . LEU A 1 118 ? -29.817 -2.274 42.135 1.00 90.81 118 LEU A CA 1
ATOM 944 C C . LEU A 1 118 ? -30.044 -1.287 43.282 1.00 90.81 118 LEU A C 1
ATOM 946 O O . LEU A 1 118 ? -30.480 -1.700 44.356 1.00 90.81 118 LEU A O 1
ATOM 950 N N . ALA A 1 119 ? -29.790 0.005 43.057 1.00 88.19 119 ALA A N 1
ATOM 951 C CA . ALA A 1 119 ? -30.067 1.047 44.039 1.00 88.19 119 ALA A CA 1
ATOM 952 C C . ALA A 1 119 ? -31.564 1.136 44.383 1.00 88.19 119 ALA A C 1
ATOM 954 O O . ALA A 1 119 ? -31.898 1.242 45.559 1.00 88.19 119 ALA A O 1
ATOM 955 N N . GLY A 1 120 ? -32.454 1.032 43.389 1.00 84.38 120 GLY A N 1
ATOM 956 C CA . GLY A 1 120 ? -33.907 1.063 43.593 1.00 84.38 120 GLY A CA 1
ATOM 957 C C . GLY A 1 120 ? -34.492 -0.193 44.250 1.00 84.38 120 GLY A C 1
ATOM 958 O O . GLY A 1 120 ? -35.530 -0.114 44.895 1.00 84.38 120 GLY A O 1
ATOM 959 N N . THR A 1 121 ? -33.838 -1.351 44.119 1.00 74.75 121 THR A N 1
ATOM 960 C CA . THR A 1 121 ? -34.309 -2.626 44.702 1.00 74.75 121 THR A CA 1
ATOM 961 C C . THR A 1 121 ? -33.867 -2.875 46.145 1.00 74.75 121 THR A C 1
ATOM 963 O O . THR A 1 121 ? -34.282 -3.863 46.749 1.00 74.75 121 THR A O 1
ATOM 966 N N . ARG A 1 122 ? -33.001 -2.029 46.713 1.00 73.44 122 ARG A N 1
ATOM 967 C CA . ARG A 1 122 ? -32.559 -2.197 48.101 1.00 73.44 122 ARG A CA 1
ATOM 968 C C . ARG A 1 122 ? -33.699 -1.833 49.046 1.00 73.44 122 ARG A C 1
ATOM 970 O O . ARG A 1 122 ? -34.078 -0.671 49.145 1.00 73.44 122 ARG A O 1
ATOM 977 N N . LEU A 1 123 ? -34.221 -2.839 49.744 1.00 67.69 123 LEU A N 1
ATOM 978 C CA . LEU A 1 123 ? -35.157 -2.630 50.841 1.00 67.69 123 LEU A CA 1
ATOM 979 C C . LEU A 1 123 ? -34.452 -1.884 51.988 1.00 67.69 123 LEU A C 1
ATOM 981 O O . LEU A 1 123 ? -33.266 -2.140 52.231 1.00 67.69 123 LEU A O 1
ATOM 985 N N . PRO A 1 124 ? -35.154 -0.977 52.692 1.00 70.94 124 PRO A N 1
ATOM 986 C CA . PRO A 1 124 ? -34.647 -0.412 53.935 1.00 70.94 124 PRO A CA 1
ATOM 987 C C . PRO A 1 124 ? -34.343 -1.530 54.941 1.00 70.94 124 PRO A C 1
ATOM 989 O O . PRO A 1 124 ? -34.942 -2.609 54.899 1.00 70.94 124 PRO A O 1
ATOM 992 N N . SER A 1 125 ? -33.385 -1.280 55.834 1.00 76.19 125 SER A N 1
ATOM 993 C CA . SER A 1 125 ? -33.090 -2.193 56.939 1.00 76.19 125 SER A CA 1
ATOM 994 C C . SER A 1 125 ? -34.355 -2.430 57.760 1.00 76.19 125 SER A C 1
ATOM 996 O O . SER A 1 125 ? -35.149 -1.512 57.948 1.00 76.19 125 SER A O 1
ATOM 998 N N . LEU A 1 126 ? -34.522 -3.638 58.307 1.00 69.25 126 LEU A N 1
ATOM 999 C CA . LEU A 1 126 ? -35.645 -3.955 59.195 1.00 69.25 126 LEU A CA 1
ATOM 1000 C C . LEU A 1 126 ? -35.717 -2.992 60.399 1.00 69.25 126 LEU A C 1
ATOM 1002 O O . LEU A 1 126 ? -36.799 -2.730 60.903 1.00 69.25 126 LEU A O 1
ATOM 1006 N N . ASN A 1 127 ? -34.575 -2.428 60.813 1.00 77.62 127 ASN A N 1
ATOM 1007 C CA . ASN A 1 127 ? -34.497 -1.431 61.88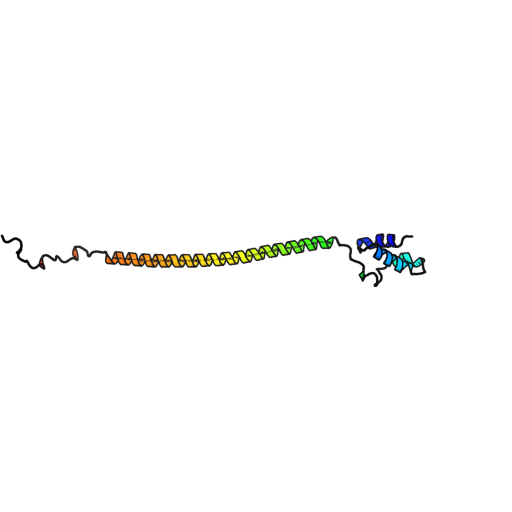5 1.00 77.62 127 ASN A CA 1
ATOM 1008 C C . ASN A 1 127 ? -35.000 -0.034 61.467 1.00 77.62 127 ASN A C 1
ATOM 1010 O O . ASN A 1 127 ? -35.312 0.772 62.337 1.00 77.62 127 ASN A O 1
ATOM 1014 N N . ASP A 1 128 ? -35.065 0.253 60.164 1.00 77.69 128 ASP A N 1
ATOM 1015 C CA . ASP A 1 128 ? -35.528 1.533 59.608 1.00 77.69 128 ASP A CA 1
ATOM 1016 C C . ASP A 1 128 ? -37.021 1.489 59.225 1.00 77.69 128 ASP A C 1
ATOM 1018 O O . ASP A 1 128 ? -37.618 2.517 58.896 1.00 77.69 128 ASP A O 1
ATOM 1022 N N . VAL A 1 129 ? -37.639 0.302 59.248 1.00 79.25 129 VAL A N 1
ATOM 1023 C CA . VAL A 1 129 ? -39.067 0.111 58.976 1.00 79.25 129 VAL A CA 1
ATOM 1024 C C . VAL A 1 129 ? -39.838 0.258 60.286 1.00 79.25 129 VAL A C 1
ATOM 1026 O O . VAL A 1 129 ? -39.761 -0.593 61.167 1.00 79.25 129 VAL A O 1
ATOM 1029 N N . ILE A 1 130 ? -40.593 1.350 60.415 1.00 82.19 130 ILE A N 1
ATOM 1030 C CA . ILE A 1 130 ? -41.492 1.576 61.554 1.00 82.19 130 ILE A CA 1
ATOM 1031 C C . ILE A 1 130 ? -42.580 0.494 61.540 1.00 82.19 130 ILE A C 1
ATOM 1033 O O . ILE A 1 130 ? -43.233 0.304 60.513 1.00 82.19 130 ILE A O 1
ATOM 1037 N N . ASP A 1 131 ? -42.779 -0.192 62.671 1.00 80.38 131 ASP A N 1
ATOM 1038 C CA . ASP A 1 131 ? -43.853 -1.176 62.834 1.00 80.38 131 ASP A CA 1
ATOM 1039 C C . ASP A 1 131 ? -45.213 -0.503 62.562 1.00 80.38 131 ASP A C 1
ATOM 1041 O O . ASP A 1 131 ? -45.551 0.471 63.242 1.00 80.38 131 ASP A O 1
ATOM 1045 N N . PRO A 1 132 ? -45.989 -0.965 61.565 1.00 76.19 132 PRO A N 1
ATOM 1046 C CA . PRO A 1 132 ? -47.294 -0.394 61.266 1.00 76.19 132 PRO A CA 1
ATOM 1047 C C . PRO A 1 132 ? -48.390 -0.887 62.221 1.00 76.19 132 PRO A C 1
ATOM 1049 O O . PRO A 1 132 ? -49.442 -0.253 62.284 1.00 76.19 132 PRO A O 1
ATOM 1052 N N . LEU A 1 133 ? -48.177 -1.978 62.974 1.00 78.69 133 LEU A N 1
ATOM 1053 C CA . LEU A 1 133 ? -49.190 -2.562 63.866 1.00 78.69 133 LEU A CA 1
ATOM 1054 C C . LEU A 1 133 ? -49.765 -1.566 64.891 1.00 78.69 133 LEU A C 1
ATOM 1056 O O . LEU A 1 133 ? -50.982 -1.568 65.073 1.00 78.69 133 LEU A O 1
ATOM 1060 N N . PRO A 1 134 ? -48.975 -0.673 65.521 1.00 79.62 134 PRO A N 1
ATOM 1061 C CA . PRO A 1 134 ? -49.499 0.350 66.426 1.00 79.62 134 PRO A CA 1
ATOM 1062 C C . PRO A 1 134 ? -50.361 1.416 65.734 1.00 79.62 134 PRO A C 1
ATOM 1064 O O . PRO A 1 134 ? -51.166 2.065 66.398 1.00 79.62 134 PRO A O 1
ATOM 1067 N N . ALA A 1 135 ? -50.185 1.627 64.424 1.00 76.94 135 ALA A N 1
ATOM 1068 C CA . ALA A 1 135 ? -50.932 2.610 63.637 1.00 76.94 135 ALA A CA 1
ATOM 1069 C C . ALA A 1 135 ? -52.210 2.029 63.006 1.00 76.94 135 ALA A C 1
ATOM 1071 O O . ALA A 1 135 ? -53.057 2.787 62.527 1.00 76.94 135 ALA A O 1
ATOM 1072 N N . LEU A 1 136 ? -52.368 0.701 63.001 1.00 80.06 136 LEU A N 1
ATOM 1073 C CA . LEU A 1 136 ? -53.575 0.054 62.503 1.00 80.06 136 LEU A CA 1
ATOM 1074 C C . LEU A 1 136 ? -54.735 0.308 63.464 1.00 80.06 136 LEU A C 1
ATOM 1076 O O . LEU A 1 136 ? -54.740 -0.111 64.622 1.00 80.06 136 LEU A O 1
ATOM 1080 N N . THR A 1 137 ? -55.754 0.997 62.959 1.00 78.62 137 THR A N 1
ATOM 1081 C CA . THR A 1 137 ? -57.024 1.151 63.662 1.00 78.62 137 THR A CA 1
ATOM 1082 C C . THR A 1 137 ? -57.686 -0.222 63.735 1.00 78.62 137 THR A C 1
ATOM 1084 O O . THR A 1 137 ? -57.848 -0.879 62.708 1.00 78.62 137 THR A O 1
ATOM 1087 N N . LYS A 1 138 ? -58.054 -0.682 64.937 1.00 76.69 138 LYS A N 1
ATOM 1088 C CA . LYS A 1 138 ? -58.837 -1.914 65.081 1.00 76.69 138 LYS A CA 1
ATOM 1089 C C . LYS A 1 138 ? -60.201 -1.697 64.435 1.00 76.69 138 LYS A C 1
ATOM 1091 O O . LYS A 1 138 ? -61.023 -0.960 64.970 1.00 76.69 138 LYS A O 1
ATOM 1096 N N . ILE A 1 139 ? -60.404 -2.318 63.282 1.00 79.75 139 ILE A N 1
ATOM 1097 C CA . ILE A 1 139 ? -61.712 -2.451 62.653 1.00 79.75 139 ILE A CA 1
ATOM 1098 C C . ILE A 1 139 ? -62.312 -3.734 63.225 1.00 79.75 139 ILE A C 1
ATOM 1100 O O . ILE A 1 139 ? -61.641 -4.767 63.247 1.00 79.75 139 ILE A O 1
ATOM 1104 N N . GLU A 1 140 ? -63.524 -3.648 63.768 1.00 75.31 140 GLU A N 1
ATOM 1105 C CA . GLU A 1 140 ? -64.250 -4.834 64.221 1.00 75.31 140 GLU A CA 1
ATOM 1106 C C . GLU A 1 140 ? -64.530 -5.743 63.026 1.00 75.31 140 GLU A C 1
ATOM 1108 O O . GLU A 1 140 ? -64.914 -5.279 61.953 1.00 75.31 140 GLU A O 1
ATOM 1113 N N . ASP A 1 141 ? -64.291 -7.038 63.211 1.00 77.81 141 ASP A N 1
ATOM 1114 C CA . ASP A 1 141 ? -64.571 -8.045 62.198 1.00 77.81 141 ASP A CA 1
ATOM 1115 C C . ASP A 1 141 ? -66.088 -8.254 62.116 1.00 77.81 141 ASP A C 1
ATOM 1117 O O . ASP A 1 141 ? -66.693 -8.949 62.933 1.00 77.81 141 ASP A O 1
ATOM 1121 N N . ILE A 1 142 ? -66.704 -7.557 61.165 1.00 74.88 142 ILE A N 1
ATOM 1122 C CA . ILE A 1 142 ? -68.151 -7.570 60.927 1.00 74.88 142 ILE A CA 1
ATOM 1123 C C . ILE A 1 142 ? -68.569 -8.749 60.037 1.00 74.88 142 ILE A C 1
ATOM 1125 O O . ILE A 1 142 ? -69.759 -9.027 59.925 1.00 74.88 142 ILE A O 1
ATOM 1129 N N . GLU A 1 143 ? -67.621 -9.443 59.395 1.00 73.50 143 GLU A N 1
ATOM 1130 C CA . GLU A 1 143 ? -67.914 -10.546 58.466 1.00 73.50 143 GLU A CA 1
ATOM 1131 C C . GLU A 1 143 ? -68.120 -11.890 59.180 1.00 73.50 143 GLU A C 1
ATOM 1133 O O . GLU A 1 143 ? -68.580 -12.856 58.567 1.00 73.50 143 GLU A O 1
ATOM 1138 N N . HIS A 1 144 ? -67.802 -11.972 60.475 1.00 68.81 144 HIS A N 1
ATOM 1139 C CA . HIS A 1 144 ? -67.881 -13.203 61.271 1.00 68.81 144 HIS A CA 1
ATOM 1140 C C . HIS A 1 144 ? -68.776 -13.085 62.518 1.00 68.81 144 HIS A C 1
ATOM 1142 O O . HIS A 1 144 ? -68.670 -13.898 63.438 1.00 68.81 144 HIS A O 1
ATOM 1148 N N . GLN A 1 145 ? -69.680 -12.099 62.555 1.00 61.25 145 GLN A N 1
ATOM 1149 C CA . GLN A 1 145 ? -70.735 -12.019 63.571 1.00 61.25 145 GLN A CA 1
ATOM 1150 C C . GLN A 1 145 ? -71.985 -12.792 63.113 1.00 61.25 145 GLN A C 1
ATOM 1152 O O . GLN A 1 145 ? -72.832 -12.229 62.431 1.00 61.25 145 GLN A O 1
ATOM 1157 N N . GLU A 1 146 ? -72.029 -14.069 63.521 1.00 56.72 146 GLU A N 1
ATOM 1158 C CA . GLU A 1 146 ? -73.125 -15.073 63.458 1.00 56.72 146 GLU A CA 1
ATOM 1159 C C . GLU A 1 146 ? -73.805 -15.364 62.105 1.00 56.72 146 GLU A C 1
ATOM 1161 O O . GLU A 1 146 ? -74.598 -14.544 61.592 1.00 56.72 146 GLU A O 1
#

Organism: NCBI:txid53985

Sequence (146 aa):
MDVVAQLQDIWSETFQVTAVVWRMWATHIMRGLDRSTWDRDILEPPPSQITNLLKPADLPAERPLAGLSRSSDLALQVVNAAIEDNKRLKASWKAHGERLKNQEQLLLTRKRTIEAILAGTRLPSLNDVIDPLPALTKIEDIEHQE

pLDDT: mean 84.98, std 11.46, range [53.06, 98.75]

Radius of gyration: 52.39 Å; chains: 1; bounding box: 114×26×129 Å

Foldseek 3Di:
DDLLVLLCVVCVQFWDADSVLSVVQSVVLVVPPDPVCSVVSSPDDGPPVSVVRTDTDPDPVVVVVVVVVVVVVVVVVVVVVVVVVVVVVVVVVVVVVVVVVVVVVVVVVVVVVVVVVVVVPDDPDPVPDDDCVVVDDDDPPPVPDD

Secondary structure (DSSP, 8-state):
--HHHHHHHHHTTTEE--HHHHHHHHHHHHTSS-GGGHHHHHHSPPPHHHHTTPEEP--TTHHHHHHHHHHHHHHHHHHHHHHHHHHHHHHHHHHHHHHHHHHHHHHHHHHHHHHHHHHHH-PPPTTTS--SGGGS------TT--